Protein AF-A0A6P0XG38-F1 (afdb_monomer)

Radius of gyration: 16.59 Å; Cα contacts (8 Å, |Δi|>4): 127; chains: 1; bounding box: 38×37×41 Å

Sequence (110 aa):
SIPLYRPLKKEFTEKSNKFWKGEINWRTATSYDAVQTIIKALEKIQGNYSREQLQTILSNPDFELEGETGKIKFTESGDRSFPNDNYQSVLVQVKFNDESEKYEFVTLES

Structure (mmCIF, N/CA/C/O backbone):
data_AF-A0A6P0XG38-F1
#
_entry.id   AF-A0A6P0XG38-F1
#
loop_
_atom_site.group_PDB
_atom_site.id
_atom_site.type_symbol
_atom_site.label_atom_id
_atom_site.label_alt_id
_atom_site.label_comp_id
_atom_site.label_asym_id
_atom_site.label_entity_id
_atom_site.label_seq_id
_atom_site.pdbx_PDB_ins_code
_atom_site.Cartn_x
_atom_site.Cartn_y
_atom_site.Cartn_z
_atom_site.occupancy
_atom_site.B_iso_or_equiv
_atom_site.auth_seq_id
_atom_site.auth_comp_id
_atom_site.auth_asym_id
_atom_site.auth_atom_id
_atom_site.pdbx_PDB_model_num
ATOM 1 N N . SER A 1 1 ? 14.371 -1.933 0.250 1.00 47.16 1 SER A N 1
ATOM 2 C CA . SER A 1 1 ? 13.011 -2.477 0.076 1.00 47.16 1 SER A CA 1
ATOM 3 C C . SER A 1 1 ? 13.054 -3.672 -0.840 1.00 47.16 1 SER A C 1
ATOM 5 O O . SER A 1 1 ? 13.646 -3.561 -1.909 1.00 47.16 1 SER A O 1
ATOM 7 N N . ILE A 1 2 ? 12.448 -4.774 -0.409 1.00 54.47 2 ILE A N 1
ATOM 8 C CA . ILE A 1 2 ? 12.269 -5.989 -1.206 1.00 54.47 2 ILE A CA 1
ATOM 9 C C . ILE A 1 2 ? 11.103 -5.749 -2.179 1.00 54.47 2 ILE A C 1
ATOM 11 O O . ILE A 1 2 ? 10.091 -5.186 -1.752 1.00 54.47 2 ILE A O 1
ATOM 15 N N . PRO A 1 3 ? 11.225 -6.087 -3.470 1.00 61.25 3 PRO A N 1
ATOM 16 C CA . PRO A 1 3 ? 10.115 -5.972 -4.406 1.00 61.25 3 PRO A CA 1
ATOM 17 C C . PRO A 1 3 ? 8.979 -6.921 -4.072 1.00 61.25 3 PRO A C 1
ATOM 19 O O . PRO A 1 3 ? 9.186 -8.101 -3.790 1.00 61.25 3 PRO A O 1
ATOM 22 N N . LEU A 1 4 ? 7.766 -6.395 -4.182 1.00 63.53 4 LEU A N 1
ATOM 23 C CA . LEU A 1 4 ? 6.568 -7.215 -4.231 1.00 63.53 4 LEU A CA 1
ATOM 24 C C . LEU A 1 4 ? 6.461 -7.790 -5.643 1.00 63.53 4 LEU A C 1
ATOM 26 O O . LEU A 1 4 ? 6.313 -7.028 -6.602 1.00 63.53 4 LEU A O 1
ATOM 30 N N . TYR A 1 5 ? 6.538 -9.114 -5.778 1.00 63.50 5 TYR A N 1
ATOM 31 C CA . TYR A 1 5 ? 6.315 -9.767 -7.063 1.00 63.50 5 TYR A CA 1
ATOM 32 C C . TYR A 1 5 ? 4.852 -10.149 -7.204 1.00 63.50 5 TYR A C 1
ATOM 34 O O . TYR A 1 5 ? 4.413 -11.237 -6.842 1.00 63.50 5 TYR A O 1
ATOM 42 N N . ARG A 1 6 ? 4.081 -9.202 -7.731 1.00 67.06 6 ARG A N 1
ATOM 43 C CA . ARG A 1 6 ? 2.745 -9.452 -8.256 1.00 67.06 6 ARG A CA 1
ATOM 44 C C . ARG A 1 6 ? 2.584 -8.647 -9.541 1.00 67.06 6 ARG A C 1
ATOM 46 O O . ARG A 1 6 ? 2.890 -7.451 -9.524 1.00 67.06 6 ARG A O 1
ATOM 53 N N . PRO A 1 7 ? 2.087 -9.252 -10.633 1.00 68.00 7 PRO A N 1
ATOM 54 C CA . PRO A 1 7 ? 1.697 -8.491 -11.807 1.00 68.00 7 PRO A CA 1
ATOM 55 C C . PRO A 1 7 ? 0.673 -7.435 -11.393 1.00 68.00 7 PRO A C 1
ATOM 57 O O . PRO A 1 7 ? -0.343 -7.759 -10.769 1.00 68.00 7 PRO A O 1
ATOM 60 N N . LEU A 1 8 ? 0.957 -6.173 -11.705 1.00 77.31 8 LEU A N 1
ATOM 61 C CA . LEU A 1 8 ? 0.002 -5.093 -11.489 1.00 77.31 8 LEU A CA 1
ATOM 62 C C . LEU A 1 8 ? -1.268 -5.363 -12.298 1.00 77.31 8 LEU A C 1
ATOM 64 O O . LEU A 1 8 ? -1.221 -5.981 -13.366 1.00 77.31 8 LEU A O 1
ATOM 68 N N . LYS A 1 9 ? -2.415 -4.899 -11.791 1.00 84.50 9 LYS A N 1
ATOM 69 C CA . LYS A 1 9 ? -3.679 -4.992 -12.527 1.00 84.50 9 LYS A CA 1
ATOM 70 C C . LYS A 1 9 ? -3.497 -4.330 -13.898 1.00 84.50 9 LYS A C 1
ATOM 72 O O . LYS A 1 9 ? -3.105 -3.168 -13.985 1.00 84.50 9 LYS A O 1
ATOM 77 N N . LYS A 1 10 ? -3.794 -5.077 -14.969 1.00 85.62 10 LYS A N 1
ATOM 78 C CA . LYS A 1 10 ? -3.564 -4.653 -16.362 1.00 85.62 10 LYS A CA 1
ATOM 79 C C . LYS A 1 10 ? -4.162 -3.275 -16.656 1.00 85.62 10 LYS A C 1
ATOM 81 O O . LYS A 1 10 ? -3.492 -2.424 -17.228 1.00 85.62 10 LYS A O 1
ATOM 86 N N . GLU A 1 11 ? -5.394 -3.048 -16.210 1.00 89.81 11 GLU A N 1
ATOM 87 C CA . GLU A 1 11 ? -6.097 -1.781 -16.413 1.00 89.81 11 GLU A CA 1
ATOM 88 C C . GLU A 1 11 ? -5.378 -0.595 -15.751 1.00 89.81 11 GLU A C 1
ATOM 90 O O . GLU A 1 11 ? -5.249 0.468 -16.360 1.00 89.81 11 GLU A O 1
ATOM 95 N N . PHE A 1 12 ? -4.874 -0.778 -14.527 1.00 89.38 12 PHE A N 1
ATOM 96 C CA . PHE A 1 12 ? -4.095 0.241 -13.830 1.00 89.38 12 PHE A CA 1
ATOM 97 C C . PHE A 1 12 ? -2.793 0.535 -14.573 1.00 89.38 12 PHE A C 1
ATOM 99 O O . PHE A 1 12 ? -2.512 1.694 -14.869 1.00 89.38 12 PHE A O 1
ATOM 106 N N . THR A 1 13 ? -2.049 -0.502 -14.970 1.00 88.00 13 THR A N 1
ATOM 107 C CA . THR A 1 13 ? -0.816 -0.348 -15.754 1.00 88.00 13 THR A CA 1
ATOM 108 C C . THR A 1 13 ? -1.051 0.403 -17.059 1.00 88.00 13 THR A C 1
ATOM 110 O O . THR A 1 13 ? -0.337 1.359 -17.348 1.00 88.00 13 THR A O 1
ATOM 113 N N . GLU A 1 14 ? -2.069 0.033 -17.834 1.00 89.62 14 GLU A N 1
ATOM 114 C CA . GLU A 1 14 ? -2.376 0.685 -19.111 1.00 89.62 14 GLU A CA 1
ATOM 115 C C . GLU A 1 14 ? -2.763 2.159 -18.928 1.00 89.62 14 GLU A C 1
ATOM 117 O O . GLU A 1 14 ? -2.238 3.035 -19.626 1.00 89.62 14 GLU A O 1
ATOM 122 N N . LYS A 1 15 ? -3.646 2.457 -17.965 1.00 91.94 15 LYS A N 1
ATOM 123 C CA . LYS A 1 15 ? -4.073 3.832 -17.666 1.00 91.94 15 LYS A CA 1
ATOM 124 C C . LYS A 1 15 ? -2.907 4.690 -17.188 1.00 91.94 15 LYS A C 1
ATOM 126 O O . LYS A 1 15 ? -2.721 5.800 -17.689 1.00 91.94 15 LYS A O 1
ATOM 131 N N . SER A 1 16 ? -2.113 4.177 -16.255 1.00 90.38 16 SER A N 1
ATOM 132 C CA . SER A 1 16 ? -0.967 4.885 -15.693 1.00 90.38 16 SER A CA 1
ATOM 133 C C . SER A 1 16 ? 0.136 5.113 -16.720 1.00 90.38 16 SER A C 1
ATOM 135 O O . SER A 1 16 ? 0.625 6.236 -16.826 1.00 90.38 16 SER A O 1
ATOM 137 N N . ASN A 1 17 ? 0.471 4.106 -17.532 1.00 89.69 17 ASN A N 1
ATOM 138 C CA . ASN A 1 17 ? 1.470 4.250 -18.593 1.00 89.69 17 ASN A CA 1
ATOM 139 C C . ASN A 1 17 ? 1.043 5.312 -19.612 1.00 89.69 17 ASN A C 1
ATOM 141 O O . ASN A 1 17 ? 1.849 6.151 -20.014 1.00 89.69 17 ASN A O 1
ATOM 145 N N . LYS A 1 18 ? -0.242 5.329 -19.992 1.00 90.75 18 LYS A N 1
ATOM 146 C CA . LYS A 1 18 ? -0.790 6.346 -20.899 1.00 90.75 18 LYS A CA 1
ATOM 147 C C . LYS A 1 18 ? -0.749 7.747 -20.289 1.00 90.75 18 LYS A C 1
ATOM 149 O O . LYS A 1 18 ? -0.422 8.704 -20.989 1.00 90.75 18 LYS A O 1
ATOM 154 N N . PHE A 1 19 ? -1.102 7.877 -19.013 1.00 91.62 19 PHE A N 1
ATOM 155 C CA . PHE A 1 19 ? -1.181 9.171 -18.339 1.00 91.62 19 PHE A CA 1
ATOM 156 C C . PHE A 1 19 ? 0.206 9.769 -18.065 1.00 91.62 19 PHE A C 1
ATOM 158 O O . PHE A 1 19 ? 0.449 10.929 -18.392 1.00 91.62 19 PHE A O 1
ATOM 165 N N . TRP A 1 20 ? 1.131 8.977 -17.517 1.00 88.75 20 TRP A N 1
ATOM 166 C CA . TRP A 1 20 ? 2.479 9.432 -17.158 1.00 88.75 20 TRP A CA 1
ATOM 167 C C . TRP A 1 20 ? 3.506 9.304 -18.286 1.00 88.75 20 TRP A C 1
ATOM 169 O O . TRP A 1 20 ? 4.624 9.788 -18.133 1.00 88.75 20 TRP A O 1
ATOM 179 N N . LYS A 1 21 ? 3.132 8.699 -19.422 1.00 87.06 21 LYS A N 1
ATOM 180 C CA . LYS A 1 21 ? 4.011 8.462 -20.580 1.00 87.06 21 LYS A CA 1
ATOM 181 C C . LYS A 1 21 ? 5.305 7.728 -20.201 1.00 87.06 21 LYS A C 1
ATOM 183 O O . LYS A 1 21 ? 6.376 8.033 -20.718 1.00 87.06 21 LYS A O 1
ATOM 188 N N . GLY A 1 22 ? 5.201 6.768 -19.289 1.00 81.88 22 GLY A N 1
ATOM 189 C CA . GLY A 1 22 ? 6.328 5.983 -18.795 1.00 81.88 22 GLY A CA 1
ATOM 190 C C . GLY A 1 22 ? 5.855 4.709 -18.114 1.00 81.88 22 GLY A C 1
ATOM 191 O O . GLY A 1 22 ? 4.716 4.640 -17.657 1.00 81.88 22 GLY A O 1
ATOM 192 N N . GLU A 1 23 ? 6.722 3.701 -18.068 1.00 79.56 23 GLU A N 1
ATOM 193 C CA . GLU A 1 23 ? 6.412 2.426 -17.427 1.00 79.56 23 GLU A CA 1
ATOM 194 C C . GLU A 1 23 ? 6.330 2.571 -15.911 1.00 79.56 23 GLU A C 1
ATOM 196 O O . GLU A 1 23 ? 7.212 3.146 -15.265 1.00 79.56 23 GLU A O 1
ATOM 201 N N . ILE A 1 24 ? 5.269 2.016 -15.335 1.00 84.81 24 ILE A N 1
ATOM 202 C CA . ILE A 1 24 ? 5.114 1.942 -13.889 1.00 84.81 24 ILE A CA 1
ATOM 203 C C . ILE A 1 24 ? 5.564 0.596 -13.334 1.00 84.81 24 ILE A C 1
ATOM 205 O O . ILE A 1 24 ? 5.465 -0.441 -13.984 1.00 84.81 24 ILE A O 1
ATOM 209 N N . ASN A 1 25 ? 6.007 0.609 -12.080 1.00 82.06 25 ASN A N 1
ATOM 210 C CA . ASN A 1 25 ? 6.364 -0.598 -11.344 1.00 82.06 25 ASN A CA 1
ATOM 211 C C . ASN A 1 25 ? 5.653 -0.643 -9.984 1.00 82.06 25 ASN A C 1
ATOM 213 O O . ASN A 1 25 ? 4.862 0.239 -9.633 1.00 82.06 25 ASN A O 1
ATOM 217 N N . TRP A 1 26 ? 5.947 -1.683 -9.204 1.00 79.94 26 TRP A N 1
ATOM 218 C CA . TRP A 1 26 ? 5.341 -1.921 -7.894 1.00 79.94 26 TRP A CA 1
ATOM 219 C C . TRP A 1 26 ? 5.465 -0.729 -6.933 1.00 79.94 26 TRP A C 1
ATOM 221 O O . TRP A 1 26 ? 4.585 -0.537 -6.103 1.00 79.94 26 TRP A O 1
ATOM 231 N N . ARG A 1 27 ? 6.497 0.120 -7.045 1.00 84.00 27 ARG A N 1
ATOM 232 C CA . ARG A 1 27 ? 6.655 1.305 -6.180 1.00 84.00 27 ARG A CA 1
ATOM 233 C C . ARG A 1 27 ? 5.555 2.326 -6.434 1.00 84.00 27 ARG A C 1
ATOM 235 O O . ARG A 1 27 ? 5.005 2.887 -5.486 1.00 84.00 27 ARG A O 1
ATOM 242 N N . THR A 1 28 ? 5.223 2.543 -7.703 1.00 89.19 28 THR A N 1
ATOM 243 C CA . THR A 1 28 ? 4.151 3.450 -8.113 1.00 89.19 28 THR A CA 1
ATOM 244 C C . THR A 1 28 ? 2.799 2.930 -7.642 1.00 89.19 28 THR A C 1
ATOM 246 O O . THR A 1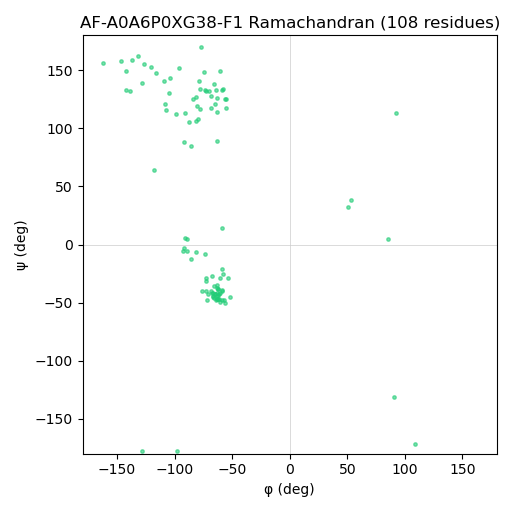 28 ? 2.038 3.678 -7.036 1.00 89.19 28 THR A O 1
AT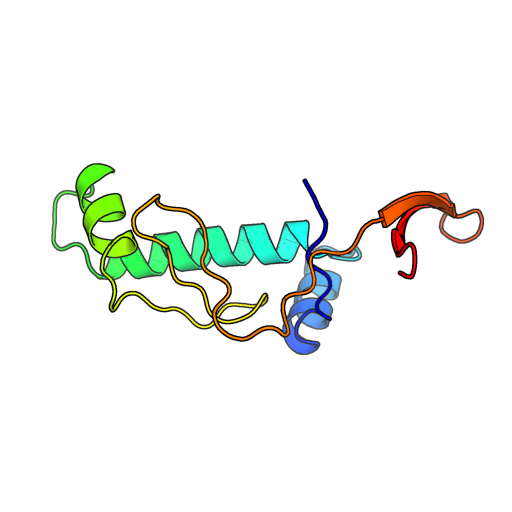OM 249 N N . ALA A 1 29 ? 2.532 1.638 -7.838 1.00 88.94 29 ALA A N 1
ATOM 250 C CA . ALA A 1 29 ? 1.295 1.010 -7.380 1.00 88.94 29 ALA A CA 1
ATOM 251 C C . ALA A 1 29 ? 1.154 1.038 -5.848 1.00 88.94 29 ALA A C 1
ATOM 253 O O . ALA A 1 29 ? 0.109 1.422 -5.336 1.00 88.94 29 ALA A O 1
ATOM 254 N N . THR A 1 30 ? 2.219 0.728 -5.101 1.00 88.25 30 THR A N 1
ATOM 255 C CA . THR A 1 30 ? 2.211 0.804 -3.631 1.00 88.25 30 THR A CA 1
ATOM 256 C C . THR A 1 30 ? 1.967 2.229 -3.137 1.00 88.25 30 THR A C 1
ATOM 258 O O . THR A 1 30 ? 1.254 2.429 -2.156 1.00 88.25 30 THR A O 1
ATOM 261 N N . SER A 1 31 ? 2.534 3.230 -3.815 1.00 91.69 31 SER A N 1
ATOM 262 C CA . SER A 1 31 ? 2.321 4.640 -3.462 1.00 91.69 31 SER A CA 1
ATOM 263 C C . SER A 1 31 ? 0.881 5.073 -3.741 1.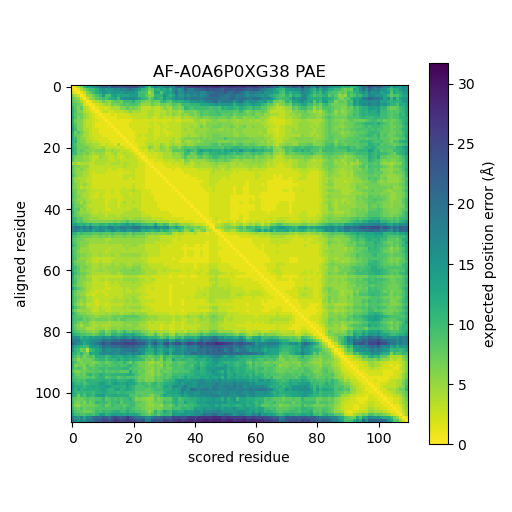00 91.69 31 SER A C 1
ATOM 265 O O . SER A 1 31 ? 0.283 5.780 -2.933 1.00 91.69 31 SER A O 1
ATOM 267 N N . TYR A 1 32 ? 0.308 4.612 -4.857 1.00 93.31 32 TYR A N 1
ATOM 268 C CA . TYR A 1 32 ? -1.099 4.826 -5.186 1.00 93.31 32 TYR A CA 1
ATOM 269 C C . TYR A 1 32 ? -2.018 4.215 -4.120 1.00 93.31 32 TYR A C 1
ATOM 271 O O . TYR A 1 32 ? -2.863 4.914 -3.562 1.00 93.31 32 TYR A O 1
ATOM 279 N N . ASP A 1 33 ? -1.784 2.953 -3.760 1.00 93.44 33 ASP A N 1
ATOM 280 C CA . ASP A 1 33 ? -2.527 2.245 -2.716 1.00 93.44 33 ASP A CA 1
ATOM 281 C C . ASP A 1 33 ? -2.437 2.936 -1.352 1.00 93.44 33 ASP A C 1
ATOM 283 O O . ASP A 1 33 ? -3.439 3.033 -0.642 1.00 93.44 33 ASP A O 1
ATOM 287 N N . ALA A 1 34 ? -1.267 3.471 -0.988 1.00 95.06 34 ALA A N 1
ATOM 288 C CA . ALA A 1 34 ? -1.095 4.224 0.253 1.00 95.06 34 ALA A CA 1
ATOM 289 C C . ALA A 1 34 ? -1.973 5.486 0.281 1.00 95.06 34 ALA A C 1
ATOM 291 O O . ALA A 1 34 ? -2.636 5.760 1.281 1.00 95.06 34 ALA A O 1
ATOM 292 N N . VAL A 1 35 ? -2.034 6.231 -0.827 1.00 96.81 35 VAL A N 1
ATOM 293 C CA . VAL A 1 35 ? -2.890 7.423 -0.930 1.00 96.81 35 VAL A CA 1
ATOM 294 C C . VAL A 1 35 ? -4.370 7.044 -0.883 1.00 96.81 35 VAL A C 1
ATOM 296 O O . VAL A 1 35 ? -5.120 7.654 -0.122 1.00 96.81 35 VAL A O 1
ATOM 299 N N . GLN A 1 36 ? -4.792 6.014 -1.625 1.00 96.75 36 GLN A N 1
ATOM 300 C CA . GLN A 1 36 ? -6.176 5.519 -1.584 1.00 96.75 36 GLN A CA 1
ATOM 301 C C . GLN A 1 36 ? -6.579 5.079 -0.171 1.00 96.75 36 GLN A C 1
ATOM 303 O O . GLN A 1 36 ? -7.673 5.392 0.294 1.00 96.75 36 GLN A O 1
ATOM 308 N N . THR A 1 37 ? -5.666 4.419 0.543 1.00 96.88 37 THR A N 1
ATOM 309 C CA . THR A 1 37 ? -5.854 3.996 1.936 1.00 96.88 37 THR A CA 1
ATOM 310 C C . THR A 1 37 ? -6.079 5.185 2.863 1.00 96.88 37 THR A C 1
ATOM 312 O O . THR A 1 37 ? -7.021 5.176 3.655 1.00 96.88 37 THR A O 1
ATOM 315 N N . ILE A 1 38 ? -5.257 6.232 2.739 1.00 96.25 38 ILE A N 1
ATOM 316 C CA . ILE A 1 38 ? -5.411 7.461 3.525 1.00 96.25 38 ILE A CA 1
ATOM 317 C C . ILE A 1 38 ? -6.753 8.125 3.212 1.00 96.25 38 ILE A C 1
ATOM 319 O O . ILE A 1 38 ? -7.481 8.452 4.142 1.00 96.25 38 ILE A O 1
ATOM 323 N N . ILE A 1 39 ? -7.119 8.273 1.934 1.00 96.50 39 ILE A N 1
ATOM 324 C CA . ILE A 1 39 ? -8.408 8.859 1.526 1.00 96.50 39 ILE A CA 1
ATOM 325 C C . ILE A 1 39 ? -9.571 8.087 2.157 1.00 96.50 39 ILE A C 1
ATOM 327 O O . ILE A 1 39 ? -10.426 8.683 2.806 1.00 96.50 39 ILE A O 1
ATOM 331 N N . LYS A 1 40 ? -9.573 6.755 2.038 1.00 96.94 40 LYS A N 1
ATOM 332 C CA . LYS A 1 40 ? -10.630 5.895 2.591 1.00 96.94 40 LYS A CA 1
ATOM 333 C C . LYS A 1 40 ? -10.723 5.959 4.111 1.00 96.94 40 LYS A C 1
ATOM 335 O O . LYS A 1 40 ? -11.817 5.866 4.661 1.00 96.94 40 LYS A O 1
ATOM 340 N N . ALA A 1 41 ? -9.597 6.115 4.800 1.00 96.12 41 ALA A N 1
ATOM 341 C CA . ALA A 1 41 ? -9.602 6.312 6.241 1.00 96.12 41 ALA A CA 1
ATOM 342 C C . ALA A 1 41 ? -10.096 7.716 6.626 1.00 96.12 41 ALA A C 1
ATOM 344 O O . ALA A 1 41 ? -10.886 7.834 7.558 1.00 96.12 41 ALA A O 1
ATOM 345 N N . LEU A 1 42 ? -9.717 8.762 5.884 1.00 96.12 42 LEU A N 1
ATOM 346 C CA . LEU A 1 42 ? -10.217 10.126 6.093 1.00 96.12 42 LEU A CA 1
ATOM 347 C C . LEU A 1 42 ? -11.737 10.222 5.884 1.00 96.12 42 LEU A C 1
ATOM 349 O O . LEU A 1 42 ? -12.400 10.888 6.668 1.00 96.12 42 LEU A O 1
ATOM 353 N N . GLU A 1 43 ? -12.305 9.513 4.903 1.00 95.56 43 GLU A N 1
ATOM 354 C CA . GLU A 1 43 ? -13.763 9.442 4.674 1.00 95.56 43 GLU A CA 1
ATOM 355 C C . GLU A 1 43 ? -14.546 8.906 5.890 1.00 95.56 43 GLU A C 1
ATOM 357 O O . GLU A 1 43 ? -15.729 9.205 6.049 1.00 95.56 43 GLU A O 1
ATOM 362 N N . LYS A 1 44 ? -13.901 8.109 6.753 1.00 94.75 44 LYS A N 1
ATOM 363 C CA . LYS A 1 44 ? -14.502 7.562 7.980 1.00 94.75 44 LYS A CA 1
ATOM 364 C C . LYS A 1 44 ? -14.392 8.515 9.178 1.00 94.75 44 LYS A C 1
ATOM 366 O O . LYS A 1 44 ? -15.050 8.284 10.192 1.00 94.75 44 LYS A O 1
ATOM 371 N N . ILE A 1 45 ? -13.581 9.570 9.087 1.00 94.75 45 ILE A N 1
ATOM 372 C CA . ILE A 1 45 ? -13.426 10.571 10.146 1.00 94.75 45 ILE A CA 1
ATOM 373 C C . ILE A 1 45 ? -14.540 11.607 10.018 1.00 94.75 45 ILE A C 1
ATOM 375 O O . ILE A 1 45 ? -14.698 12.255 8.987 1.00 94.75 45 ILE A O 1
ATOM 379 N N . GLN A 1 46 ? -15.292 11.812 11.096 1.00 88.69 46 GLN A N 1
ATOM 380 C CA . GLN A 1 46 ? -16.269 12.894 11.184 1.00 88.69 46 GLN A CA 1
ATOM 381 C C . GLN A 1 46 ? -15.654 14.069 11.958 1.00 88.69 46 GLN A C 1
ATOM 383 O O . GLN A 1 46 ? -15.416 13.970 13.161 1.00 88.69 46 GLN A O 1
ATOM 388 N N . GLY A 1 47 ? -15.401 15.194 11.283 1.00 83.00 47 GLY A N 1
ATOM 389 C CA . GLY A 1 47 ? -14.899 16.417 11.920 1.00 83.00 47 GLY A CA 1
ATOM 390 C C . GLY A 1 47 ? -13.370 16.523 11.976 1.00 83.00 47 GLY A C 1
ATOM 391 O O . GLY A 1 47 ? -12.711 16.413 10.950 1.00 83.00 47 GLY A O 1
ATOM 392 N N . ASN A 1 48 ? -12.817 16.844 13.150 1.00 85.44 48 ASN A N 1
ATOM 393 C CA . ASN A 1 48 ? -11.433 17.305 13.343 1.00 85.44 48 ASN A CA 1
ATOM 394 C C . ASN A 1 48 ? -10.356 16.274 12.945 1.00 85.44 48 ASN A C 1
ATOM 396 O O . ASN A 1 48 ? -9.891 15.534 13.803 1.00 85.44 48 ASN A O 1
ATOM 400 N N . TYR A 1 49 ? -9.935 16.276 11.679 1.00 93.25 49 TYR A N 1
ATOM 401 C CA . TYR A 1 49 ? -8.919 15.375 11.133 1.00 93.25 49 TYR A CA 1
ATOM 402 C C . TYR A 1 49 ? -7.593 15.416 11.907 1.00 93.25 49 TYR A C 1
ATOM 404 O O . TYR A 1 49 ? -6.891 16.429 11.909 1.00 93.25 49 TYR A O 1
ATOM 412 N N . SER A 1 50 ? -7.205 14.281 12.494 1.00 95.50 50 SER A N 1
ATOM 413 C CA . SER A 1 50 ? -5.917 14.117 13.177 1.00 95.50 50 SER A CA 1
ATOM 414 C C . SER A 1 50 ? -5.181 12.840 12.755 1.00 95.50 50 SER A C 1
ATOM 416 O O . SER A 1 50 ? -5.766 11.904 12.199 1.00 95.50 50 SER A O 1
ATOM 418 N N . ARG A 1 51 ? -3.870 12.787 13.027 1.00 94.62 51 ARG A N 1
ATOM 419 C CA . ARG A 1 51 ? -3.043 11.598 12.753 1.00 94.62 51 ARG A CA 1
ATOM 420 C C . ARG A 1 51 ? -3.466 10.411 13.619 1.00 94.62 51 ARG A C 1
ATOM 422 O O . ARG A 1 51 ? -3.452 9.281 13.146 1.00 94.62 51 ARG A O 1
ATOM 429 N N . GLU A 1 52 ? -3.869 10.674 14.855 1.00 94.88 52 GLU A N 1
ATOM 430 C CA . GLU A 1 52 ? -4.312 9.678 15.832 1.00 94.88 52 GLU A CA 1
ATOM 431 C C . GLU A 1 52 ? -5.629 9.030 15.395 1.00 94.88 52 GLU A C 1
ATOM 433 O O . GLU A 1 52 ? -5.773 7.811 15.455 1.00 94.88 52 GLU A O 1
ATOM 438 N N . GLN A 1 53 ? -6.575 9.820 14.877 1.00 95.38 53 GLN A N 1
ATOM 439 C CA . GLN A 1 53 ? -7.818 9.282 14.320 1.00 95.38 53 GLN A CA 1
ATOM 440 C C . GLN A 1 53 ? -7.564 8.432 13.076 1.00 95.38 53 GLN A C 1
ATOM 442 O O . GLN A 1 53 ? -8.136 7.350 12.939 1.00 95.38 53 GLN A O 1
ATOM 447 N N . LEU A 1 54 ? -6.673 8.893 12.192 1.00 95.44 54 LEU A N 1
ATOM 448 C CA . LEU A 1 54 ? -6.269 8.124 11.020 1.00 95.44 54 LEU A CA 1
ATOM 449 C C . LEU A 1 54 ? -5.663 6.776 11.442 1.00 95.44 54 LEU A C 1
ATOM 451 O O . LEU A 1 54 ? -6.072 5.735 10.936 1.00 95.44 54 LEU A O 1
ATOM 455 N N . GLN A 1 55 ? -4.744 6.783 12.412 1.00 94.38 55 GLN A N 1
ATOM 456 C CA . GLN A 1 55 ? -4.121 5.571 12.949 1.00 94.38 55 GLN A CA 1
ATOM 457 C C . GLN A 1 55 ? -5.139 4.649 13.635 1.00 94.38 55 GLN A C 1
ATOM 459 O O . GLN A 1 55 ? -5.069 3.436 13.454 1.00 94.38 55 GLN A O 1
ATOM 464 N N . THR A 1 56 ? -6.131 5.200 14.337 1.00 94.12 56 THR A N 1
ATOM 465 C CA . THR A 1 56 ? -7.218 4.424 14.959 1.00 94.12 56 THR A CA 1
ATOM 466 C C . THR A 1 56 ? -8.058 3.697 13.905 1.00 94.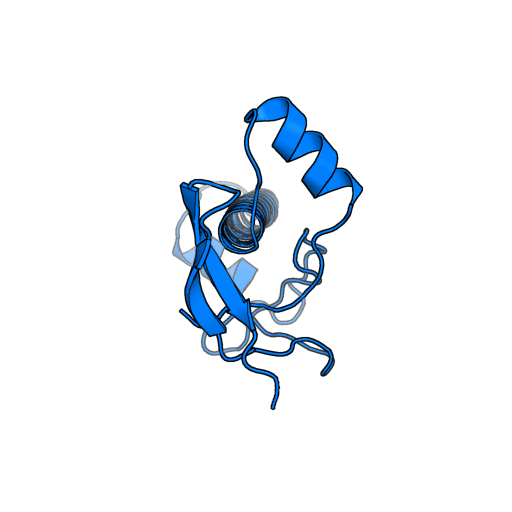12 56 THR A C 1
ATOM 468 O O . THR A 1 56 ? -8.396 2.529 14.071 1.00 94.12 56 THR A O 1
ATOM 471 N N . ILE A 1 57 ? -8.373 4.360 12.789 1.00 95.75 57 ILE A N 1
ATOM 472 C CA . ILE A 1 57 ? -9.155 3.754 11.702 1.00 95.75 57 ILE A CA 1
ATOM 473 C C . ILE A 1 57 ? -8.342 2.698 10.955 1.00 95.75 57 ILE A C 1
ATOM 475 O O . ILE A 1 57 ? -8.879 1.639 10.640 1.00 95.75 57 ILE A O 1
ATOM 479 N N . LEU A 1 58 ? -7.068 2.976 10.671 1.00 95.38 58 LEU A N 1
ATOM 480 C CA . LEU A 1 58 ? -6.195 2.066 9.926 1.00 95.38 58 LEU A CA 1
ATOM 481 C C . LEU A 1 58 ? -5.774 0.835 10.738 1.00 95.38 58 LEU A C 1
ATOM 483 O O . LEU A 1 58 ? -5.575 -0.224 10.152 1.00 95.38 58 LEU A O 1
ATOM 487 N N . SER A 1 59 ? -5.649 0.958 12.062 1.00 94.06 59 SER A N 1
ATOM 488 C CA . SER A 1 59 ? -5.313 -0.164 12.955 1.00 94.06 59 SER A CA 1
ATOM 489 C C . SER A 1 59 ? -6.514 -1.045 13.310 1.00 94.06 59 SER A C 1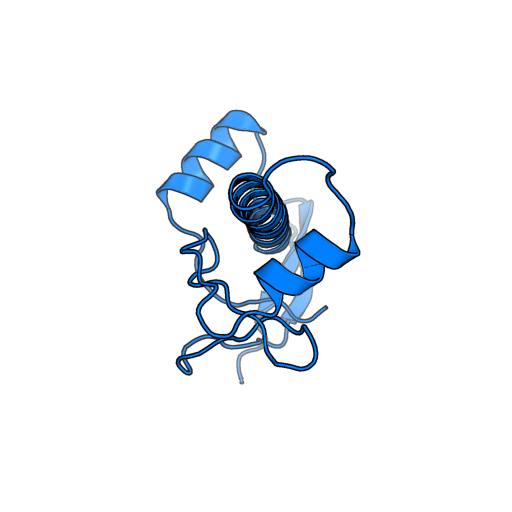
ATOM 491 O O . SER A 1 59 ? -6.341 -2.093 13.930 1.00 94.06 59 SER A O 1
ATOM 493 N N . ASN A 1 60 ? -7.730 -0.658 12.910 1.00 93.88 60 ASN A N 1
ATOM 494 C CA . ASN A 1 60 ? -8.917 -1.471 13.130 1.00 93.88 60 ASN A CA 1
ATOM 495 C C . ASN A 1 60 ? -8.793 -2.815 12.367 1.00 93.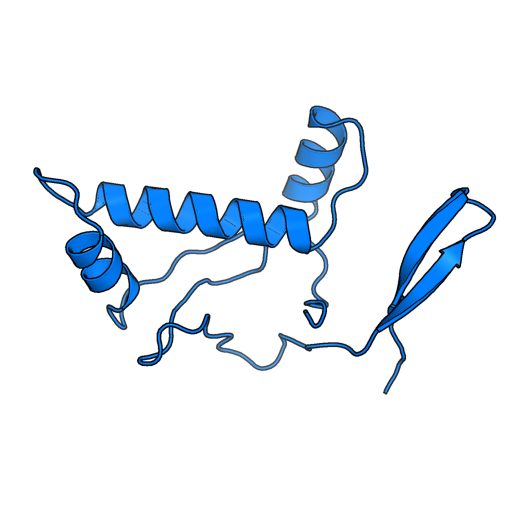88 60 ASN A C 1
ATOM 497 O O . ASN A 1 60 ? -8.595 -2.793 11.150 1.00 93.88 60 ASN A O 1
ATOM 501 N N . PRO A 1 61 ? -8.956 -3.980 13.027 1.00 91.44 61 PRO A N 1
ATOM 502 C CA . PRO A 1 61 ? -8.873 -5.293 12.378 1.00 91.44 61 PRO A CA 1
ATOM 503 C C . PRO A 1 61 ? -9.866 -5.519 11.229 1.00 91.44 61 PRO A C 1
ATOM 505 O O . PRO A 1 61 ? -9.619 -6.380 10.381 1.00 91.44 61 PRO A O 1
ATOM 508 N N . ASP A 1 62 ? -10.956 -4.754 11.184 1.00 92.69 62 ASP A N 1
ATOM 509 C CA . ASP A 1 62 ? -11.974 -4.785 10.130 1.00 92.69 62 ASP A CA 1
ATOM 510 C C . ASP A 1 62 ? -11.689 -3.779 9.004 1.00 92.69 62 ASP A C 1
ATOM 512 O O . ASP A 1 62 ? -12.425 -3.707 8.017 1.00 92.69 62 ASP A O 1
ATOM 516 N N . PHE A 1 63 ? -10.628 -2.971 9.121 1.00 94.56 63 PHE A N 1
ATOM 517 C CA . PHE A 1 63 ? -10.179 -2.139 8.016 1.00 94.56 63 PHE A CA 1
ATOM 518 C C . PHE A 1 63 ? -9.605 -3.020 6.906 1.00 94.56 63 PHE A C 1
ATOM 520 O O . PHE A 1 63 ? -8.580 -3.687 7.064 1.00 94.56 63 PHE A O 1
ATOM 527 N N . GLU A 1 64 ? -10.247 -2.962 5.744 1.00 94.19 64 GLU A N 1
ATOM 528 C CA . GLU A 1 64 ? -9.720 -3.520 4.512 1.00 94.19 64 GLU A CA 1
ATOM 529 C C . GLU A 1 64 ? -10.047 -2.631 3.312 1.00 94.19 64 GLU A C 1
ATOM 531 O O . GLU A 1 64 ? -11.072 -1.944 3.274 1.00 94.19 64 GLU A O 1
ATOM 536 N N . LEU A 1 65 ? -9.155 -2.646 2.323 1.00 94.25 65 LEU A N 1
ATOM 537 C CA . LEU A 1 65 ? -9.331 -1.958 1.048 1.00 94.25 65 LEU A CA 1
ATOM 538 C C . LEU A 1 65 ? -8.767 -2.820 -0.082 1.00 94.25 65 LEU A C 1
ATOM 540 O O . LEU A 1 65 ? -7.652 -3.323 0.021 1.00 94.25 65 LEU A O 1
ATOM 544 N N . GLU A 1 66 ? -9.508 -2.982 -1.173 1.00 91.06 66 GLU A N 1
ATOM 545 C CA . GLU A 1 66 ? -8.983 -3.631 -2.377 1.00 91.06 66 GLU A CA 1
ATOM 546 C C . GLU A 1 66 ? -8.160 -2.617 -3.185 1.00 91.06 66 GLU A C 1
ATOM 548 O O . GLU A 1 66 ? -8.719 -1.706 -3.792 1.00 91.06 66 GLU A O 1
ATOM 553 N N . GLY A 1 67 ? -6.832 -2.758 -3.158 1.00 89.62 67 GLY A N 1
ATOM 554 C CA . GLY A 1 67 ? -5.893 -1.900 -3.887 1.00 89.62 67 GLY A CA 1
ATOM 555 C C . GLY A 1 67 ? -5.415 -2.495 -5.212 1.00 89.62 67 GLY A C 1
ATOM 556 O O . GLY A 1 67 ? -5.792 -3.599 -5.613 1.00 89.62 67 GLY A O 1
ATOM 557 N N . GLU A 1 68 ? -4.525 -1.782 -5.891 1.00 88.81 68 GLU A N 1
ATOM 558 C CA . GLU A 1 68 ? -3.876 -2.201 -7.138 1.00 88.81 68 GLU A CA 1
ATOM 559 C C . GLU A 1 68 ? -2.827 -3.290 -6.911 1.00 88.81 68 GLU A C 1
ATOM 561 O O . GLU A 1 68 ? -2.615 -4.157 -7.761 1.00 88.81 68 GLU A O 1
ATOM 566 N N . THR A 1 69 ? -2.211 -3.295 -5.728 1.00 83.88 69 THR A N 1
ATOM 567 C CA . THR A 1 69 ? -1.266 -4.336 -5.296 1.00 83.88 69 THR A CA 1
ATOM 568 C C . THR A 1 69 ? -1.947 -5.484 -4.538 1.00 83.88 69 THR A C 1
ATOM 570 O O . THR A 1 69 ? -1.275 -6.396 -4.059 1.00 83.88 69 THR A O 1
ATOM 573 N N . GLY A 1 70 ? -3.283 -5.474 -4.463 1.00 84.25 70 GLY A N 1
ATOM 574 C CA . GLY A 1 70 ? -4.111 -6.451 -3.753 1.00 84.25 70 GLY A CA 1
ATOM 575 C C . GLY A 1 70 ? -4.752 -5.880 -2.490 1.00 84.25 70 GLY A C 1
ATOM 576 O O . GLY A 1 70 ? -4.678 -4.678 -2.230 1.00 84.25 70 GLY A O 1
ATOM 577 N N . LYS A 1 71 ? -5.372 -6.754 -1.692 1.00 88.75 71 LYS A N 1
ATOM 578 C CA . LYS A 1 71 ? -6.026 -6.367 -0.438 1.00 88.75 71 LYS A CA 1
ATOM 579 C C . LYS A 1 71 ? -5.029 -5.684 0.510 1.00 88.75 71 LYS A C 1
ATOM 581 O O . LYS A 1 71 ? -3.897 -6.135 0.696 1.00 88.75 71 LYS A O 1
ATOM 586 N N . ILE A 1 72 ?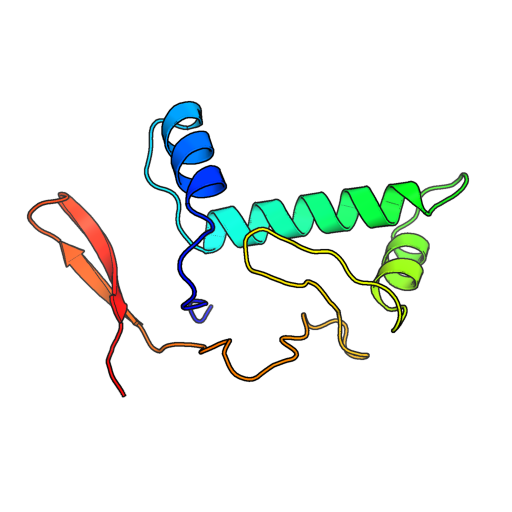 -5.453 -4.571 1.089 1.00 91.19 72 ILE A N 1
ATOM 587 C CA . ILE A 1 72 ? -4.717 -3.750 2.046 1.00 91.19 72 ILE A CA 1
ATOM 588 C C . ILE A 1 72 ? -5.369 -3.960 3.405 1.00 91.19 72 ILE A C 1
ATOM 590 O O . ILE A 1 72 ? -6.556 -3.694 3.572 1.00 91.19 72 ILE A O 1
ATOM 594 N N . LYS A 1 73 ? -4.576 -4.436 4.358 1.00 92.69 73 LYS A N 1
ATOM 595 C CA . LYS A 1 73 ? -4.917 -4.601 5.770 1.00 92.69 73 LYS A CA 1
ATOM 596 C C . LYS A 1 73 ? -3.650 -4.349 6.580 1.00 92.69 73 LYS A C 1
ATOM 598 O O . LYS A 1 73 ? -2.556 -4.498 6.035 1.00 92.69 73 LYS A O 1
ATOM 603 N N . PHE A 1 74 ? -3.779 -3.996 7.852 1.00 92.88 74 PHE A N 1
ATOM 604 C CA . PHE A 1 74 ? -2.637 -3.760 8.733 1.00 92.88 74 PHE A CA 1
ATOM 605 C C . PHE A 1 74 ? -2.607 -4.767 9.885 1.00 92.88 74 PHE A C 1
ATOM 607 O O . PHE A 1 74 ? -3.647 -5.263 10.319 1.00 92.88 74 PHE A O 1
ATOM 614 N N . TH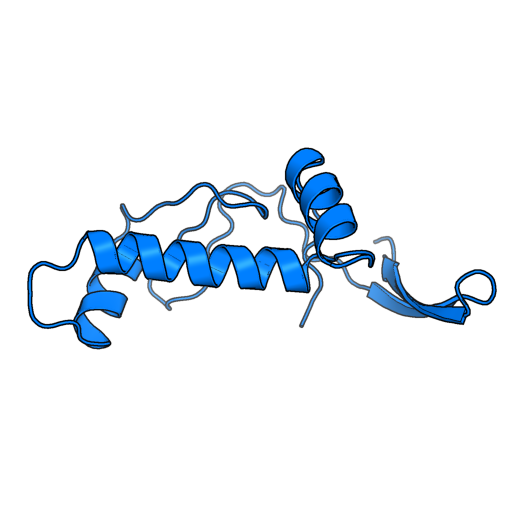R A 1 75 ? -1.404 -5.120 10.327 1.00 89.94 75 THR A N 1
ATOM 615 C CA . THR A 1 75 ? -1.165 -5.871 11.563 1.00 89.94 75 THR A CA 1
ATOM 616 C C . THR A 1 75 ? -1.313 -4.946 12.772 1.00 89.94 75 THR A C 1
ATOM 618 O O . THR A 1 75 ? -1.334 -3.723 12.635 1.00 89.94 75 THR A O 1
ATOM 621 N N . GLU A 1 76 ? -1.337 -5.515 13.979 1.00 86.69 76 GLU A N 1
ATOM 622 C CA . GLU A 1 76 ? -1.313 -4.726 15.222 1.00 86.69 76 GLU A CA 1
ATOM 623 C C . GLU A 1 76 ? -0.050 -3.854 15.351 1.00 86.69 76 GLU A C 1
ATOM 625 O O . GLU A 1 76 ? -0.104 -2.776 15.937 1.00 86.69 76 GLU A O 1
ATOM 630 N N . SER A 1 77 ? 1.076 -4.273 14.754 1.00 89.19 77 SER A N 1
ATOM 631 C CA . SER A 1 77 ? 2.310 -3.473 14.674 1.00 89.19 77 SER A CA 1
ATOM 632 C C . SER A 1 77 ? 2.228 -2.308 13.678 1.00 89.19 77 SER A C 1
ATOM 634 O O . SER A 1 77 ? 3.129 -1.472 13.647 1.00 89.19 77 SER A O 1
ATOM 636 N N . GLY A 1 78 ? 1.161 -2.229 12.874 1.00 87.81 78 GLY A N 1
ATOM 637 C CA . GLY A 1 78 ? 0.982 -1.221 11.828 1.00 87.81 78 GLY A CA 1
ATOM 638 C C . GLY A 1 78 ? 1.641 -1.575 10.492 1.00 87.81 78 GLY A C 1
ATOM 639 O O . GLY A 1 78 ? 1.604 -0.767 9.563 1.00 87.81 78 GLY A O 1
ATOM 640 N N . ASP A 1 79 ? 2.210 -2.775 10.362 1.00 89.31 79 ASP A N 1
ATOM 641 C CA . ASP A 1 79 ? 2.750 -3.261 9.096 1.00 89.31 79 ASP A CA 1
ATOM 642 C C . ASP A 1 79 ? 1.618 -3.659 8.156 1.00 89.31 79 ASP A C 1
ATOM 644 O O . ASP A 1 79 ? 0.567 -4.144 8.577 1.00 89.31 79 ASP A O 1
ATOM 648 N N . ARG A 1 80 ? 1.830 -3.500 6.848 1.00 87.88 80 ARG A N 1
ATOM 649 C CA . ARG A 1 80 ? 0.873 -4.024 5.876 1.00 87.88 80 ARG A CA 1
ATOM 650 C C . ARG A 1 80 ? 0.856 -5.549 5.961 1.00 87.88 80 ARG A C 1
ATOM 652 O O . ARG A 1 80 ? 1.864 -6.208 5.725 1.00 87.88 80 ARG A O 1
ATOM 659 N N . SER A 1 81 ? -0.315 -6.093 6.259 1.00 85.62 81 SER A N 1
ATOM 660 C CA . SER A 1 81 ? -0.586 -7.518 6.221 1.00 85.62 81 SER A CA 1
ATOM 661 C C . SER A 1 81 ? -0.812 -7.964 4.780 1.00 85.62 81 SER A C 1
ATOM 663 O O . SER A 1 81 ? -1.486 -7.297 3.990 1.00 85.62 81 SER A O 1
ATOM 665 N N . PHE A 1 82 ? -0.281 -9.137 4.470 1.00 76.69 82 PHE A N 1
ATOM 666 C CA . PHE A 1 82 ? -0.417 -9.814 3.191 1.00 76.69 82 PHE A CA 1
ATOM 667 C C . PHE A 1 82 ? -1.131 -11.155 3.408 1.00 76.69 82 PHE A C 1
ATOM 669 O O . PHE A 1 82 ? -0.520 -12.211 3.253 1.00 76.69 82 PHE A O 1
ATOM 676 N N . PRO A 1 83 ? -2.406 -11.140 3.846 1.00 60.88 83 PRO A N 1
ATOM 677 C CA . PRO A 1 83 ? -3.125 -12.368 4.136 1.00 60.88 83 PRO A CA 1
ATOM 678 C C . PRO A 1 83 ? -3.386 -13.108 2.818 1.00 60.88 83 PRO A C 1
ATOM 680 O O . PRO A 1 83 ? -3.931 -12.519 1.880 1.00 60.88 83 PRO A O 1
ATOM 683 N N . ASN A 1 84 ? -3.006 -14.391 2.788 1.00 57.75 84 ASN A N 1
ATOM 684 C CA . ASN A 1 84 ? -2.964 -15.342 1.664 1.00 57.75 84 ASN A CA 1
ATOM 685 C C . ASN A 1 84 ? -1.600 -15.377 0.943 1.00 57.75 84 ASN A C 1
ATOM 687 O O . ASN A 1 84 ? -1.224 -14.430 0.257 1.00 57.75 84 ASN A O 1
ATOM 691 N N . ASP A 1 85 ? -0.905 -16.513 1.065 1.00 51.84 85 ASP A N 1
ATOM 692 C CA . ASP A 1 85 ? 0.512 -16.806 0.754 1.00 51.84 85 ASP A CA 1
ATOM 693 C C . ASP A 1 85 ? 1.001 -16.593 -0.698 1.00 51.84 85 ASP A C 1
ATOM 695 O O . ASP A 1 85 ? 2.098 -17.008 -1.060 1.00 51.84 85 ASP A O 1
ATOM 699 N N . ASN A 1 86 ? 0.241 -15.902 -1.547 1.00 55.28 86 ASN A N 1
ATOM 700 C CA . ASN A 1 86 ? 0.662 -15.566 -2.912 1.00 55.28 86 ASN A CA 1
ATOM 701 C C . ASN A 1 86 ? 1.421 -14.228 -2.995 1.00 55.28 86 ASN A C 1
ATOM 703 O O . ASN A 1 86 ? 1.746 -13.768 -4.090 1.00 55.28 86 ASN A O 1
ATOM 707 N N . TYR A 1 87 ? 1.697 -13.580 -1.859 1.00 61.41 87 TYR A N 1
ATOM 708 C CA . TYR A 1 87 ? 2.597 -12.430 -1.792 1.00 61.41 87 TYR A CA 1
ATOM 709 C C . TYR A 1 87 ? 4.036 -12.919 -1.639 1.00 61.41 87 TYR A C 1
ATOM 711 O O . TYR A 1 87 ? 4.572 -13.003 -0.536 1.00 61.41 87 TYR A O 1
ATOM 719 N N . GLN A 1 88 ? 4.679 -13.232 -2.761 1.00 60.75 88 GLN A N 1
ATOM 720 C CA . GLN A 1 88 ? 6.106 -13.522 -2.751 1.00 60.75 88 GLN A CA 1
ATOM 721 C C . GLN A 1 88 ? 6.885 -12.210 -2.715 1.00 60.75 88 GLN A C 1
ATOM 723 O O . GLN A 1 88 ? 6.952 -11.443 -3.680 1.00 60.75 88 GLN A O 1
ATOM 728 N N . SER A 1 89 ? 7.482 -11.949 -1.555 1.00 67.25 89 SER A N 1
ATOM 729 C CA . SER A 1 89 ? 8.676 -11.117 -1.505 1.00 67.25 89 SER A CA 1
ATOM 730 C C . SER A 1 89 ? 9.752 -11.850 -2.296 1.00 67.25 89 SER A C 1
ATOM 732 O O . SER A 1 89 ? 10.155 -12.941 -1.904 1.00 67.25 89 SER A O 1
ATOM 734 N N . VAL A 1 90 ? 10.183 -11.284 -3.421 1.00 71.75 90 VAL A N 1
ATOM 735 C CA . VAL A 1 90 ? 11.219 -11.904 -4.258 1.00 71.75 90 VAL A CA 1
ATOM 736 C C . VAL A 1 90 ? 12.538 -11.192 -4.062 1.00 71.75 90 VAL A C 1
ATOM 738 O O . VAL A 1 90 ? 12.600 -9.964 -3.936 1.00 71.75 90 VAL A O 1
ATOM 741 N N . LEU A 1 91 ? 13.615 -11.966 -4.073 1.00 79.06 91 LEU A N 1
ATOM 742 C CA . LEU A 1 91 ? 14.937 -11.387 -4.182 1.00 79.06 91 LEU A CA 1
ATOM 743 C C . LEU A 1 91 ? 15.129 -10.905 -5.622 1.00 79.06 91 LEU A C 1
ATOM 745 O O . LEU A 1 91 ? 14.821 -11.611 -6.581 1.00 79.06 91 LEU A O 1
ATOM 749 N N . VAL A 1 92 ? 15.630 -9.685 -5.776 1.00 81.06 92 VAL A N 1
ATOM 750 C CA . VAL A 1 92 ? 15.963 -9.136 -7.091 1.00 81.06 92 VAL A CA 1
ATOM 751 C C . VAL A 1 92 ? 17.391 -8.646 -7.114 1.00 81.06 92 VAL A C 1
ATOM 753 O O . VAL A 1 92 ? 17.938 -8.218 -6.095 1.00 81.06 92 VAL A O 1
ATOM 756 N N . GLN A 1 93 ? 17.946 -8.618 -8.314 1.00 85.12 93 GLN A N 1
ATOM 757 C CA . GLN A 1 93 ? 19.181 -7.932 -8.626 1.00 85.12 93 GLN A CA 1
ATOM 758 C C . GLN A 1 93 ? 18.884 -6.700 -9.482 1.00 85.12 93 GLN A C 1
ATOM 760 O O . GLN A 1 93 ? 18.038 -6.736 -10.374 1.00 85.12 93 GLN A O 1
ATOM 765 N N . VAL A 1 94 ? 19.595 -5.603 -9.220 1.00 87.38 94 VAL A N 1
ATOM 766 C CA . VAL A 1 94 ? 19.611 -4.444 -10.119 1.00 87.38 94 VAL A CA 1
ATOM 767 C C . VAL A 1 94 ? 20.591 -4.740 -11.250 1.00 87.38 94 VAL A C 1
ATOM 769 O O . VAL A 1 94 ? 21.776 -4.949 -10.985 1.00 87.38 94 VAL A O 1
ATOM 772 N N . LYS A 1 95 ? 20.112 -4.762 -12.494 1.00 89.44 95 LYS A N 1
ATOM 773 C CA . LYS A 1 95 ? 20.925 -5.022 -13.688 1.00 89.44 95 LYS A CA 1
ATOM 774 C C . LYS A 1 95 ? 20.693 -3.923 -14.722 1.00 89.44 95 LYS A C 1
ATOM 776 O O . LYS A 1 95 ? 19.565 -3.475 -14.896 1.00 89.44 95 LYS A O 1
ATOM 781 N N . PHE A 1 96 ? 21.758 -3.466 -15.378 1.00 89.00 96 PHE A N 1
ATOM 782 C CA . PHE A 1 96 ? 21.622 -2.585 -16.537 1.00 89.00 96 PHE A CA 1
ATOM 783 C C . PHE A 1 96 ? 21.104 -3.399 -17.728 1.00 89.00 96 PHE A C 1
ATOM 785 O O . PHE A 1 96 ? 21.598 -4.502 -17.975 1.00 89.00 96 PHE A O 1
ATOM 792 N N . ASN A 1 97 ? 20.094 -2.877 -18.415 1.00 86.56 97 ASN A N 1
ATOM 793 C CA . ASN A 1 97 ? 19.535 -3.444 -19.630 1.00 86.56 97 ASN A CA 1
ATOM 794 C C . ASN A 1 97 ? 19.967 -2.568 -20.815 1.00 86.56 97 ASN A C 1
ATOM 796 O O . ASN A 1 97 ? 19.594 -1.396 -20.894 1.00 86.56 97 ASN A O 1
ATOM 800 N N . ASP A 1 98 ? 20.765 -3.148 -21.715 1.00 89.38 98 ASP A N 1
ATOM 801 C CA . ASP A 1 98 ? 21.318 -2.459 -22.885 1.00 89.38 98 ASP A CA 1
ATOM 802 C C . ASP A 1 98 ? 20.236 -2.070 -23.909 1.00 89.38 98 ASP A C 1
ATOM 804 O O . ASP A 1 98 ? 20.403 -1.085 -24.621 1.00 89.38 98 ASP A O 1
ATOM 808 N N . GLU A 1 99 ? 19.114 -2.797 -23.977 1.00 86.50 99 GLU A N 1
ATOM 809 C CA . GLU A 1 99 ? 18.017 -2.504 -24.912 1.00 86.50 99 GLU A CA 1
ATOM 810 C C . GLU A 1 99 ? 17.174 -1.309 -24.456 1.00 86.50 99 GLU A C 1
ATOM 812 O O . GLU A 1 99 ? 16.749 -0.491 -25.272 1.00 86.50 99 GLU A O 1
ATOM 817 N N . SER A 1 100 ? 16.916 -1.206 -23.149 1.00 80.19 100 SER A N 1
ATOM 818 C CA . SER A 1 100 ? 16.115 -0.120 -22.571 1.00 80.19 100 SER A CA 1
ATOM 819 C C . SER A 1 100 ? 16.954 1.078 -22.108 1.00 80.19 100 SER A C 1
ATOM 821 O O . SER A 1 100 ? 16.380 2.095 -21.703 1.00 80.19 100 SER A O 1
ATOM 823 N N . GLU A 1 101 ? 18.287 0.957 -22.162 1.00 88.12 101 GLU A N 1
ATOM 824 C CA . GLU A 1 101 ? 19.291 1.896 -21.636 1.00 88.12 101 GLU A CA 1
ATOM 825 C C . GLU A 1 101 ? 19.043 2.290 -20.166 1.00 88.12 101 GLU A C 1
ATOM 827 O O . GLU A 1 101 ? 19.301 3.420 -19.735 1.00 88.12 101 GLU A O 1
ATOM 832 N N . LYS A 1 102 ? 18.491 1.366 -19.368 1.00 83.56 102 LYS A N 1
ATOM 833 C CA . LYS A 1 102 ? 18.045 1.625 -17.990 1.00 83.56 102 LYS A CA 1
ATOM 834 C C . LYS A 1 102 ? 18.446 0.511 -17.034 1.00 83.56 102 LYS A C 1
ATOM 836 O O . LYS A 1 102 ? 18.690 -0.628 -17.413 1.00 83.56 102 LYS A O 1
ATOM 841 N N . TYR A 1 103 ? 18.479 0.849 -15.747 1.00 84.06 103 TYR A N 1
ATOM 842 C CA . TYR A 1 103 ? 18.586 -0.143 -14.682 1.00 84.06 103 TYR A CA 1
ATOM 843 C C . TYR A 1 103 ? 17.218 -0.749 -14.374 1.00 84.06 103 TYR A C 1
ATOM 845 O O . TYR A 1 103 ? 16.268 -0.033 -14.053 1.00 84.06 103 TYR A O 1
ATOM 853 N N . GLU A 1 104 ? 17.152 -2.074 -14.401 1.00 83.44 104 GLU A N 1
ATOM 854 C CA . GLU A 1 104 ? 15.950 -2.862 -14.155 1.00 83.44 104 GLU A CA 1
ATOM 855 C C . GLU A 1 104 ? 16.148 -3.799 -12.960 1.00 83.44 104 GLU A C 1
ATOM 857 O O . GLU A 1 104 ? 17.264 -4.208 -12.626 1.00 83.44 104 GLU A O 1
ATOM 862 N N . PHE A 1 105 ? 15.046 -4.128 -12.286 1.00 79.81 105 PHE A N 1
ATOM 863 C CA . PHE A 1 105 ? 15.032 -5.141 -11.235 1.00 79.81 105 PHE A CA 1
ATOM 864 C C . PHE A 1 105 ? 14.695 -6.490 -11.865 1.00 79.81 105 PHE A C 1
ATOM 866 O O . PHE A 1 105 ? 13.572 -6.687 -12.321 1.00 79.81 105 PHE A O 1
ATOM 873 N N . VAL A 1 106 ? 15.649 -7.414 -11.855 1.00 82.38 106 VAL A N 1
ATOM 874 C CA . VAL A 1 106 ? 15.478 -8.774 -12.376 1.00 82.38 106 VAL A CA 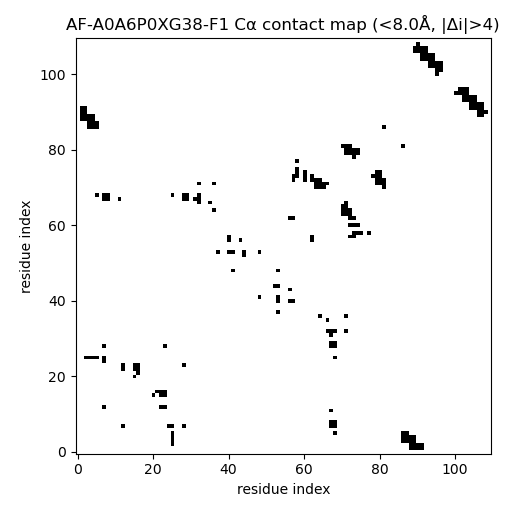1
ATOM 875 C C . VAL A 1 106 ? 15.347 -9.732 -11.199 1.00 82.38 106 VAL A C 1
ATOM 877 O O . VAL A 1 106 ? 16.140 -9.668 -10.258 1.00 82.38 106 VAL A O 1
ATOM 880 N N . THR A 1 107 ? 14.334 -10.595 -11.220 1.00 76.38 107 THR A N 1
ATOM 881 C CA . THR A 1 107 ? 14.132 -11.615 -10.187 1.00 76.38 107 THR A CA 1
ATOM 882 C C . THR A 1 107 ? 15.275 -12.617 -10.186 1.00 76.38 107 THR A C 1
ATOM 884 O O . THR A 1 107 ? 15.673 -13.121 -11.234 1.00 76.38 107 THR A O 1
ATOM 887 N N . LEU A 1 108 ? 15.794 -12.911 -8.998 1.00 74.94 108 LEU A N 1
ATOM 888 C CA . LEU A 1 108 ? 16.646 -14.069 -8.777 1.00 74.94 108 LEU A CA 1
ATOM 889 C C . LEU A 1 108 ? 15.690 -15.217 -8.461 1.00 74.94 108 LEU A C 1
ATOM 891 O O . LEU A 1 108 ? 15.072 -15.205 -7.397 1.00 74.94 108 LEU A O 1
ATOM 895 N N . GLU A 1 109 ? 15.479 -16.132 -9.408 1.00 61.19 109 GLU A N 1
ATOM 896 C CA . GLU A 1 109 ? 14.665 -17.316 -9.120 1.00 61.19 109 GLU A CA 1
ATOM 897 C C . GLU A 1 109 ? 15.297 -18.096 -7.959 1.00 61.19 109 GLU A C 1
ATOM 899 O O . GLU A 1 109 ? 16.519 -18.266 -7.911 1.00 61.19 109 GLU A O 1
ATOM 904 N N . SER A 1 110 ? 14.459 -18.486 -6.996 1.00 51.31 110 SER A N 1
ATOM 905 C CA . SER A 1 110 ? 14.816 -19.338 -5.857 1.00 51.31 110 SER A CA 1
ATOM 906 C C . SER A 1 110 ? 14.675 -20.808 -6.206 1.00 51.31 110 SER A C 1
ATOM 908 O O . SER A 1 110 ? 13.591 -21.137 -6.744 1.00 51.31 110 SER A O 1
#

Foldseek 3Di:
DQDFPDPFDPVCQVVCCVVVVDGDGPVVQVVVQVVVLQVVQVVVDDDDDDPVSSCVSQLPQPDWDQGRSGIFHADNVRHTDDPDPPGDRFDWDFDQDPVVRDTDTHTDDD

Nearest PDB structures (foldseek):
  4u5c-assembly1_A  TM=6.317E-01  e=1.091E-02  Rattus norvegicus
  6njl-assembly1_D  TM=5.229E-01  e=1.021E-02  Rattus norvegicus
  4u5e-assembly1_B  TM=6.296E-01  e=2.956E-02  Rattus norvegicus
  4u5d-assembly1_B  TM=6.257E-01  e=3.376E-02  Rattus norvegicus
  9jti-assembly1_A  TM=6.439E-01  e=1.363E-01  Escherichia coli

Secondary structure (DSSP, 8-state):
-PPEE-PPPHHHHHHHHHHHTS---HHHHHHHHHHHHHHHHHTT--SS--HHHHHHHHT-TT--EEETTEEEEE-TTSPEE--STT-EE--EEEEEETTTTEEEEEE---

Solvent-accessible surface area (backbone atoms only — not comparable to full-atom values): 6848 Å² total; per-residue (Å²): 135,76,50,68,58,64,87,64,46,64,68,57,52,54,54,48,26,67,72,70,74,44,88,78,52,64,69,56,39,51,52,50,36,51,52,53,50,51,52,59,39,52,74,70,56,85,74,87,85,47,73,66,58,44,49,55,49,50,55,34,86,84,41,70,46,86,42,63,84,39,69,43,33,43,36,95,89,65,46,79,40,69,88,64,92,76,68,41,74,42,56,63,44,84,40,80,37,84,89,78,76,40,79,40,79,42,76,54,86,127

Mean predicted aligned error: 7.07 Å

pLDDT: mean 84.65, std 11.86, range [47.16, 96.94]